Protein AF-A0A0G1EAC8-F1 (afdb_monomer_lite)

pLDDT: mean 88.14, std 11.26, range [40.12, 97.94]

Foldseek 3Di:
DPPPPVVVVVVVLVVVLVVVLVVVLVVVQVVQVVVVQWAAQPDDPPDDQDPVSVVVNVRGGGHPDSLVSVLVSVLVSVVPVVVVCVVVVNDDDDPDPPVVVNCCVNVVSVVVSVD

Organism: NCBI:txid1618585

Structure (mmCIF, N/CA/C/O backbone):
data_AF-A0A0G1EAC8-F1
#
_entry.id   AF-A0A0G1EAC8-F1
#
loop_
_atom_site.group_PDB
_atom_site.id
_atom_site.type_symbol
_atom_site.label_atom_id
_atom_site.label_alt_id
_atom_site.label_comp_id
_atom_site.label_asym_id
_atom_site.label_entity_id
_atom_site.label_seq_id
_atom_site.pdbx_PDB_ins_code
_atom_site.Cartn_x
_atom_site.Cartn_y
_atom_site.Cartn_z
_atom_site.occupancy
_atom_site.B_iso_or_equiv
_atom_site.auth_seq_id
_atom_si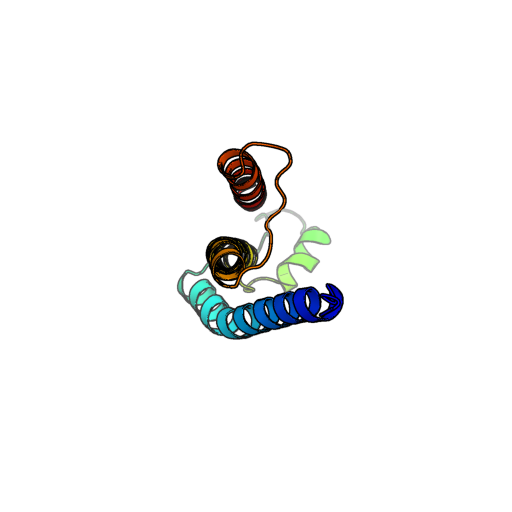te.auth_comp_id
_atom_site.auth_asym_id
_atom_site.auth_atom_id
_atom_site.pdbx_PDB_model_num
ATOM 1 N N . MET A 1 1 ? -14.729 -20.385 27.145 1.00 40.12 1 MET A N 1
ATOM 2 C CA . MET A 1 1 ? -13.532 -19.531 26.992 1.00 40.12 1 MET A CA 1
ATOM 3 C C . MET A 1 1 ? -12.963 -19.781 25.607 1.00 40.12 1 MET A C 1
ATOM 5 O O . MET A 1 1 ? -12.238 -20.749 25.425 1.00 40.12 1 MET A O 1
ATOM 9 N N . PHE A 1 2 ? -13.355 -18.988 24.609 1.00 47.66 2 PHE A N 1
ATOM 10 C CA . PHE A 1 2 ? -12.694 -19.043 23.307 1.00 47.66 2 PHE A CA 1
ATOM 11 C C . PHE A 1 2 ? -11.334 -18.373 23.476 1.00 47.66 2 PHE A C 1
ATOM 13 O O . PHE A 1 2 ? -11.256 -17.153 23.584 1.00 47.66 2 PHE A O 1
ATOM 20 N N . GLY A 1 3 ? -10.275 -19.174 23.595 1.00 53.62 3 GLY A N 1
ATOM 21 C CA . GLY A 1 3 ? -8.920 -18.665 23.451 1.00 53.62 3 GLY A CA 1
ATOM 22 C C . GLY A 1 3 ? -8.794 -18.135 22.031 1.00 53.62 3 GLY A C 1
ATOM 23 O O . GLY A 1 3 ? -8.759 -18.919 21.085 1.00 53.62 3 GLY A O 1
ATOM 24 N N . SER A 1 4 ? -8.811 -16.816 21.872 1.00 63.59 4 SER A N 1
ATOM 25 C CA . SER A 1 4 ? -8.538 -16.155 20.604 1.00 63.59 4 SER A CA 1
ATOM 26 C C . SER A 1 4 ? -7.096 -16.466 20.220 1.00 63.59 4 SER A C 1
ATOM 28 O O . SER A 1 4 ? -6.146 -15.834 20.679 1.00 63.59 4 SER A O 1
ATOM 30 N N . SER A 1 5 ? -6.911 -17.492 19.397 1.00 73.06 5 SER A N 1
ATOM 31 C CA . SER A 1 5 ? -5.617 -17.764 18.804 1.00 73.06 5 SER A CA 1
ATOM 32 C C . SER A 1 5 ? -5.331 -16.631 17.812 1.00 73.06 5 SER A C 1
ATOM 34 O O . SER A 1 5 ? -5.959 -16.484 16.767 1.00 73.06 5 SER A O 1
ATOM 36 N N . ILE A 1 6 ? -4.391 -15.767 18.187 1.00 81.81 6 ILE A N 1
ATOM 37 C CA . ILE A 1 6 ? -3.915 -14.653 17.354 1.00 81.81 6 ILE A CA 1
ATOM 38 C C . ILE A 1 6 ? -3.305 -15.180 16.047 1.00 81.81 6 ILE A C 1
ATOM 40 O O . ILE A 1 6 ? -3.415 -14.533 15.009 1.00 81.81 6 ILE A O 1
ATOM 44 N N . LEU A 1 7 ? -2.718 -16.384 16.081 1.00 87.69 7 LEU A N 1
ATOM 45 C CA . LEU A 1 7 ? -2.060 -17.014 14.935 1.00 87.69 7 LEU A CA 1
ATOM 46 C C . LEU A 1 7 ? -3.001 -17.229 13.736 1.00 87.69 7 LEU A C 1
ATOM 48 O O . LEU A 1 7 ? -2.673 -16.726 12.665 1.00 87.69 7 LEU A O 1
ATOM 52 N N . PRO A 1 8 ? -4.155 -17.920 13.864 1.00 90.44 8 PRO A N 1
ATOM 53 C CA . PRO A 1 8 ? -5.084 -18.081 12.747 1.00 90.44 8 PRO A CA 1
ATOM 54 C C . PRO A 1 8 ? -5.597 -16.762 12.172 1.00 90.44 8 PRO A C 1
ATOM 56 O O . PRO A 1 8 ? -5.708 -16.647 10.955 1.00 90.44 8 PRO A O 1
ATOM 59 N N . LEU A 1 9 ? -5.866 -15.759 13.015 1.00 86.44 9 LEU A N 1
ATOM 60 C CA . LEU A 1 9 ? -6.317 -14.447 12.547 1.00 86.44 9 LEU A CA 1
ATOM 61 C C . LEU A 1 9 ? -5.217 -13.731 11.753 1.00 86.44 9 LEU A C 1
ATOM 63 O O . LEU A 1 9 ? -5.463 -13.266 10.643 1.00 86.44 9 LEU A O 1
ATOM 67 N N . ALA A 1 10 ? -3.999 -13.678 12.296 1.00 88.88 10 ALA A N 1
ATOM 68 C CA . ALA A 1 10 ? -2.859 -13.061 11.629 1.00 88.88 10 ALA A CA 1
ATOM 69 C C . ALA A 1 10 ? -2.524 -13.778 10.314 1.00 88.88 10 ALA A C 1
ATOM 71 O O . ALA A 1 10 ? -2.368 -13.132 9.280 1.00 88.88 10 ALA A O 1
ATOM 72 N N . LEU A 1 11 ? -2.482 -15.113 10.327 1.00 93.56 11 LEU A N 1
ATOM 73 C CA . LEU A 1 11 ? -2.240 -15.916 9.131 1.00 93.56 11 LEU A CA 1
ATOM 74 C C . LEU A 1 11 ? -3.346 -15.708 8.091 1.00 93.56 11 LEU A C 1
ATOM 76 O O . LEU A 1 11 ? -3.045 -15.509 6.918 1.00 93.56 11 LEU A O 1
ATOM 80 N N . GLY A 1 12 ? -4.610 -15.698 8.516 1.00 93.00 12 GLY A N 1
ATOM 81 C CA . GLY A 1 12 ? -5.753 -15.430 7.648 1.00 93.00 12 GLY A CA 1
ATOM 82 C C . GLY A 1 12 ? -5.659 -14.061 6.974 1.00 93.00 12 GLY A C 1
ATOM 83 O O . GLY A 1 12 ? -5.837 -13.970 5.764 1.00 93.00 12 GLY A O 1
ATOM 84 N N . LEU A 1 13 ? -5.295 -13.014 7.720 1.00 92.31 13 LEU A N 1
ATOM 85 C CA . LEU A 1 13 ? -5.085 -11.667 7.176 1.00 92.31 13 LEU A CA 1
ATOM 86 C C . LEU A 1 13 ? -3.90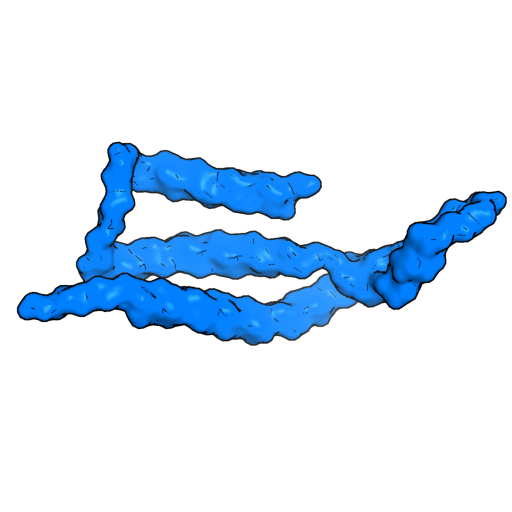4 -11.601 6.196 1.00 92.31 13 LEU A C 1
ATOM 88 O O . LEU A 1 13 ? -3.995 -10.942 5.158 1.00 92.31 13 LEU A O 1
ATOM 92 N N . VAL A 1 14 ? -2.808 -12.308 6.480 1.00 94.94 14 VAL A N 1
ATOM 93 C CA . VAL A 1 14 ? -1.648 -12.375 5.578 1.00 94.94 14 VAL A CA 1
ATOM 94 C C . VAL A 1 14 ? -2.008 -13.110 4.288 1.00 94.94 14 VAL A C 1
ATOM 96 O O . VAL A 1 14 ? -1.750 -12.595 3.204 1.00 94.94 14 VAL A O 1
ATOM 99 N N . LEU A 1 15 ? -2.664 -14.268 4.376 1.00 96.94 15 LEU A N 1
ATOM 100 C CA . LEU A 1 15 ? -3.094 -15.027 3.199 1.00 96.94 15 LEU A CA 1
ATOM 101 C C . LEU A 1 15 ? -4.141 -14.265 2.382 1.00 96.94 15 LEU A C 1
ATOM 103 O O . LEU A 1 15 ? -4.075 -14.261 1.155 1.00 96.94 15 LEU A O 1
ATOM 107 N N . PHE A 1 16 ? -5.069 -13.576 3.047 1.00 95.94 16 PHE A N 1
ATOM 108 C CA . PHE A 1 16 ? -6.062 -12.732 2.393 1.00 95.94 16 PHE A CA 1
ATOM 109 C C . PHE A 1 16 ? -5.412 -11.556 1.656 1.00 95.94 16 PHE A C 1
ATOM 111 O O . PHE A 1 16 ? -5.691 -11.340 0.478 1.00 95.94 16 PHE A O 1
ATOM 118 N N . SER A 1 17 ? -4.497 -10.831 2.307 1.00 95.88 17 SER A N 1
ATOM 119 C CA . SER A 1 17 ? -3.793 -9.712 1.665 1.00 95.88 17 SER A CA 1
ATOM 120 C C . SER A 1 17 ? -2.912 -10.174 0.501 1.00 95.88 17 SER A C 1
ATOM 122 O O . SER A 1 17 ? -2.906 -9.531 -0.553 1.00 95.88 17 SER A O 1
ATOM 124 N N . PHE A 1 18 ? -2.243 -11.323 0.641 1.00 96.50 18 PHE A N 1
ATOM 125 C CA . PHE A 1 18 ? -1.501 -11.963 -0.441 1.00 96.50 18 PHE A CA 1
ATOM 126 C C . PHE A 1 18 ? -2.416 -12.301 -1.619 1.00 96.50 18 PHE A C 1
ATOM 128 O O . PHE A 1 18 ? -2.138 -11.870 -2.732 1.00 96.50 18 PHE A O 1
ATOM 135 N N . PHE A 1 19 ? -3.533 -12.993 -1.377 1.00 97.94 19 PHE A N 1
ATOM 136 C CA . PHE A 1 19 ? -4.476 -13.387 -2.423 1.00 97.94 19 PHE A CA 1
ATOM 137 C C . PHE A 1 19 ? -4.999 -12.182 -3.215 1.00 97.94 19 PHE A C 1
ATOM 139 O O . PHE A 1 19 ? -4.913 -12.170 -4.443 1.00 97.94 19 PHE A O 1
ATOM 146 N N . ILE A 1 20 ? -5.477 -11.139 -2.525 1.00 97.62 20 ILE A N 1
ATOM 147 C CA . ILE A 1 20 ? -5.968 -9.914 -3.172 1.00 97.62 20 ILE A CA 1
ATOM 148 C C . ILE A 1 20 ? -4.864 -9.266 -4.016 1.00 97.62 20 ILE A C 1
ATOM 150 O O . ILE A 1 20 ? -5.092 -8.913 -5.174 1.00 97.62 20 ILE A O 1
ATOM 154 N N . THR A 1 21 ? -3.647 -9.165 -3.478 1.00 96.88 21 THR A N 1
ATOM 155 C CA . THR A 1 21 ? -2.512 -8.577 -4.203 1.00 96.88 21 THR A CA 1
ATOM 156 C C . THR A 1 21 ? -2.125 -9.418 -5.422 1.00 96.88 21 THR A C 1
ATOM 158 O O . THR A 1 21 ? -1.899 -8.863 -6.494 1.00 96.88 21 THR A O 1
ATOM 161 N N . SER A 1 22 ? -2.097 -10.749 -5.302 1.00 96.75 22 SER A N 1
ATOM 162 C CA . SER A 1 22 ? -1.786 -11.671 -6.401 1.00 96.75 22 SER A CA 1
ATOM 163 C C . SER A 1 22 ? -2.807 -11.613 -7.535 1.00 96.75 22 SER A C 1
ATOM 165 O O . SER A 1 22 ? -2.423 -11.724 -8.695 1.00 96.75 22 SER A O 1
ATOM 167 N N . VAL A 1 23 ? -4.090 -11.407 -7.231 1.00 97.69 23 VAL A N 1
ATOM 168 C CA . VAL A 1 23 ? -5.122 -11.218 -8.262 1.00 97.69 23 VAL A CA 1
ATOM 169 C C . VAL A 1 23 ? -4.965 -9.858 -8.949 1.00 97.69 23 VAL A C 1
ATOM 171 O O . VAL A 1 23 ? -5.050 -9.775 -10.172 1.00 97.69 23 VAL A O 1
ATOM 174 N N . LEU A 1 24 ? -4.697 -8.790 -8.189 1.00 97.56 24 LEU A N 1
ATOM 175 C CA . LEU A 1 24 ? -4.591 -7.428 -8.725 1.00 97.56 24 LEU A CA 1
ATOM 176 C C . LEU A 1 24 ? -3.273 -7.144 -9.461 1.00 97.56 24 LEU A C 1
ATOM 178 O O . LEU A 1 24 ? -3.233 -6.245 -10.301 1.00 97.56 24 LEU A O 1
ATOM 182 N N . VAL A 1 25 ? -2.199 -7.891 -9.185 1.00 96.50 25 VAL A N 1
ATOM 183 C CA . VAL A 1 25 ? -0.881 -7.615 -9.779 1.00 96.50 25 VAL A CA 1
ATOM 184 C C . VAL A 1 25 ? -0.876 -7.793 -11.296 1.00 96.50 25 VAL A C 1
ATOM 186 O O . VAL A 1 25 ? -0.258 -6.997 -11.996 1.00 96.50 25 VAL A O 1
ATOM 189 N N . VAL A 1 26 ? -1.596 -8.791 -11.814 1.00 96.25 26 VAL A N 1
ATOM 190 C CA . VAL A 1 26 ? -1.651 -9.085 -13.253 1.00 96.25 26 VAL A CA 1
ATOM 191 C C . VAL A 1 26 ? -2.272 -7.921 -14.041 1.00 96.25 26 VAL A C 1
ATOM 193 O O . VAL A 1 26 ? -1.572 -7.350 -14.880 1.00 96.25 26 VAL A O 1
ATOM 196 N N . PRO A 1 27 ? -3.516 -7.474 -13.758 1.00 96.62 27 PRO A N 1
ATOM 197 C CA . PRO A 1 27 ? -4.097 -6.336 -14.471 1.00 96.62 27 PRO A CA 1
ATOM 198 C C . PRO A 1 27 ? -3.354 -5.019 -14.198 1.00 96.62 27 PRO A C 1
ATOM 200 O O . PRO A 1 27 ? -3.342 -4.129 -15.050 1.00 96.62 27 PRO A O 1
ATOM 203 N N . PHE A 1 28 ? -2.706 -4.877 -13.037 1.00 96.81 28 PHE A N 1
ATOM 204 C CA . PHE A 1 28 ? -1.894 -3.700 -12.735 1.00 96.81 28 PHE A CA 1
ATOM 205 C C . PHE A 1 28 ? -0.625 -3.627 -13.593 1.00 96.81 28 PHE A C 1
ATOM 207 O O . PHE A 1 28 ? -0.280 -2.557 -14.090 1.00 96.81 28 PHE A O 1
ATOM 214 N N . ILE A 1 29 ? 0.053 -4.753 -13.827 1.00 94.94 29 ILE A N 1
ATOM 215 C CA . ILE A 1 29 ? 1.202 -4.810 -14.738 1.00 94.94 29 ILE A CA 1
ATOM 216 C C . ILE A 1 29 ? 0.783 -4.384 -16.153 1.00 94.94 29 ILE A C 1
ATOM 218 O O . ILE A 1 29 ? 1.463 -3.555 -16.765 1.00 94.94 29 ILE A O 1
ATOM 222 N N . ASP A 1 30 ? -0.362 -4.864 -16.645 1.00 95.69 30 ASP A N 1
ATOM 223 C CA . ASP A 1 30 ? -0.900 -4.453 -17.949 1.00 95.69 30 ASP A CA 1
ATOM 224 C C . ASP A 1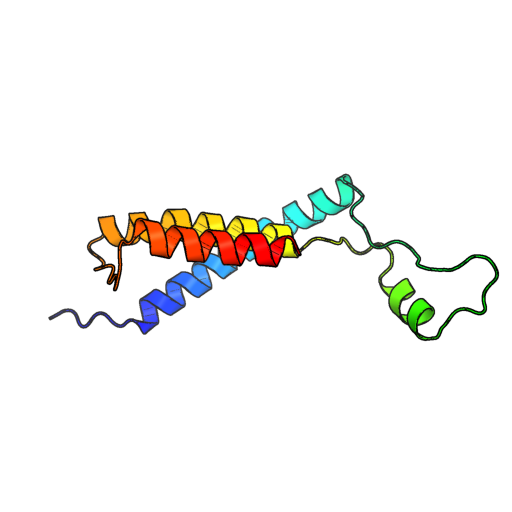 30 ? -1.197 -2.947 -18.008 1.00 95.69 30 ASP A C 1
ATOM 226 O O . ASP A 1 30 ? -0.933 -2.291 -19.022 1.00 95.69 30 ASP A O 1
ATOM 230 N N . LEU A 1 31 ? -1.711 -2.369 -16.917 1.00 95.88 31 LEU A N 1
ATOM 231 C CA . LEU A 1 31 ? -1.923 -0.927 -16.797 1.00 95.88 31 LEU A CA 1
ATOM 232 C C . LEU A 1 31 ? -0.600 -0.150 -16.906 1.00 95.88 31 LEU A C 1
ATOM 234 O O . LEU A 1 31 ? -0.528 0.821 -17.662 1.00 95.88 31 LEU A O 1
ATOM 238 N N . LEU A 1 32 ? 0.459 -0.593 -16.220 1.00 94.50 32 LEU A N 1
ATOM 239 C CA . LEU A 1 32 ? 1.776 0.052 -16.283 1.00 94.50 32 LEU A CA 1
ATOM 240 C C . LEU A 1 32 ? 2.364 0.027 -17.700 1.00 94.50 32 LEU A C 1
ATOM 242 O O . LEU A 1 32 ? 2.932 1.028 -18.153 1.00 94.50 32 LEU A O 1
ATOM 246 N N . TYR A 1 33 ? 2.177 -1.078 -18.429 1.00 93.56 33 TYR A N 1
ATOM 247 C CA . TYR A 1 33 ? 2.569 -1.169 -19.835 1.00 93.56 33 TYR A CA 1
ATOM 248 C C . TYR A 1 33 ? 1.799 -0.180 -20.715 1.00 93.56 33 TYR A C 1
ATOM 250 O O . TYR A 1 33 ? 2.416 0.540 -21.506 1.00 93.56 33 TYR A O 1
ATOM 258 N N . LYS A 1 34 ? 0.474 -0.075 -20.546 1.00 94.44 34 LYS A N 1
ATOM 259 C CA . LYS A 1 34 ? -0.364 0.888 -21.286 1.00 94.44 34 LYS A CA 1
ATOM 260 C C . LYS A 1 34 ? 0.046 2.337 -21.015 1.00 94.44 34 LYS A C 1
ATOM 262 O O . LYS A 1 34 ? 0.096 3.142 -21.942 1.00 94.44 34 LYS A O 1
ATOM 267 N N . MET A 1 35 ? 0.409 2.654 -19.772 1.00 93.50 35 MET A N 1
ATOM 268 C CA . MET A 1 35 ? 0.888 3.981 -19.367 1.00 93.50 35 MET A CA 1
ATOM 269 C C . MET A 1 35 ? 2.351 4.257 -19.758 1.00 93.50 35 MET A C 1
ATOM 271 O O . MET A 1 35 ? 2.845 5.360 -19.532 1.00 93.50 35 MET A O 1
ATOM 275 N N . ARG A 1 36 ? 3.060 3.280 -20.347 1.00 90.81 36 ARG A N 1
ATOM 276 C CA . ARG A 1 36 ? 4.496 3.354 -20.682 1.00 90.81 36 ARG A CA 1
ATOM 277 C C . ARG A 1 36 ? 5.384 3.707 -19.481 1.00 90.81 36 ARG A C 1
ATOM 279 O O . ARG A 1 36 ? 6.460 4.287 -19.652 1.00 90.81 36 ARG A O 1
ATOM 286 N N . LEU A 1 37 ? 4.963 3.315 -18.277 1.00 89.50 37 LEU A N 1
ATOM 287 C CA . LEU A 1 37 ? 5.759 3.392 -17.051 1.00 89.50 37 LEU A CA 1
ATOM 288 C C . LEU A 1 37 ? 6.749 2.225 -17.031 1.00 89.50 37 LEU A C 1
ATOM 290 O O . LEU A 1 37 ? 6.630 1.291 -16.247 1.00 89.50 37 LEU A O 1
ATOM 294 N N . ILE A 1 38 ? 7.711 2.259 -17.951 1.00 89.88 38 ILE A N 1
ATOM 295 C CA . ILE A 1 38 ? 8.713 1.210 -18.148 1.00 89.88 38 ILE A CA 1
ATOM 296 C C . ILE A 1 38 ? 10.121 1.766 -17.976 1.00 89.88 38 ILE A C 1
ATOM 298 O O . ILE A 1 38 ? 10.397 2.933 -18.276 1.00 89.88 38 ILE A O 1
ATOM 302 N N . ARG A 1 39 ? 11.039 0.906 -17.535 1.00 84.94 39 ARG A N 1
ATOM 303 C CA . ARG A 1 39 ? 12.448 1.266 -17.407 1.00 84.94 39 ARG A CA 1
ATOM 304 C C . ARG A 1 39 ? 13.049 1.563 -18.780 1.00 84.94 39 ARG A C 1
ATOM 306 O O . ARG A 1 39 ? 12.971 0.736 -19.691 1.00 84.94 39 ARG A O 1
ATOM 313 N N . ARG A 1 40 ? 13.655 2.742 -18.927 1.00 83.50 40 ARG A N 1
ATOM 314 C CA . ARG A 1 40 ? 14.334 3.168 -20.159 1.00 83.50 40 ARG A CA 1
ATOM 315 C C . ARG A 1 40 ? 15.807 2.776 -20.125 1.00 83.50 40 ARG A C 1
ATOM 317 O O . ARG A 1 40 ? 16.361 2.490 -19.070 1.00 83.50 40 ARG A O 1
ATOM 324 N N . LYS A 1 41 ? 16.425 2.768 -21.303 1.00 79.88 41 LYS A N 1
ATOM 325 C CA . LYS A 1 41 ? 17.857 2.522 -21.457 1.00 79.88 41 LYS A CA 1
ATOM 326 C C . LYS A 1 41 ? 18.634 3.734 -20.943 1.00 79.88 41 LYS A C 1
ATOM 328 O O . LYS A 1 41 ? 18.509 4.823 -21.503 1.00 79.88 41 LYS A O 1
ATOM 333 N N . GLU A 1 42 ? 19.414 3.544 -19.890 1.00 69.00 42 GLU A N 1
ATOM 334 C CA . GLU A 1 42 ? 20.221 4.589 -19.258 1.00 69.00 42 GLU A CA 1
ATOM 335 C C . GLU A 1 42 ? 21.609 4.569 -19.914 1.00 69.00 42 GLU A C 1
ATOM 337 O O . GLU A 1 42 ? 22.563 4.004 -19.394 1.00 69.00 42 GLU A O 1
ATOM 342 N N . ALA A 1 43 ? 21.721 5.111 -21.129 1.00 65.38 43 ALA A N 1
ATOM 343 C CA . ALA A 1 43 ? 23.009 5.246 -21.807 1.00 65.38 43 ALA A CA 1
ATOM 344 C C . ALA A 1 43 ? 23.279 6.718 -22.122 1.00 65.38 43 ALA A C 1
ATOM 346 O O . ALA A 1 43 ? 22.583 7.324 -22.939 1.00 65.38 43 ALA A O 1
ATOM 347 N N . ILE A 1 44 ? 24.316 7.284 -21.499 1.00 64.69 44 ILE A N 1
ATOM 348 C CA . ILE A 1 44 ? 24.824 8.614 -21.844 1.00 64.69 44 ILE A CA 1
ATOM 349 C C . ILE A 1 44 ? 25.401 8.536 -23.263 1.00 64.69 44 ILE A C 1
ATOM 351 O O . ILE A 1 44 ? 26.361 7.803 -23.518 1.00 64.69 44 ILE A O 1
ATOM 355 N N . LYS A 1 45 ? 24.809 9.275 -24.211 1.00 58.53 45 LYS A N 1
ATOM 356 C CA . LYS A 1 45 ? 25.335 9.379 -25.581 1.00 58.53 45 LYS A CA 1
ATOM 357 C C . LYS A 1 45 ? 26.750 9.974 -25.522 1.00 58.53 45 LYS A C 1
ATOM 359 O O . LYS A 1 45 ? 26.905 11.129 -25.152 1.00 58.53 45 LYS A O 1
ATOM 364 N N . GLY A 1 46 ? 27.761 9.182 -25.886 1.00 61.12 46 GLY A N 1
ATOM 365 C CA . GLY A 1 46 ? 29.161 9.618 -26.002 1.00 61.12 46 GLY A CA 1
ATOM 366 C C . GLY A 1 46 ? 30.111 9.149 -24.892 1.00 61.12 46 GLY A C 1
ATOM 367 O O . GLY A 1 46 ? 31.319 9.270 -25.064 1.00 61.12 46 GLY A O 1
ATOM 368 N N . ALA A 1 47 ? 29.613 8.560 -23.797 1.00 66.62 47 ALA A N 1
ATOM 369 C CA . ALA A 1 47 ? 30.460 8.030 -22.723 1.00 66.62 47 ALA A CA 1
ATOM 370 C C . ALA A 1 47 ? 30.649 6.507 -22.833 1.00 66.62 47 ALA A C 1
ATOM 372 O O . ALA A 1 47 ? 29.764 5.772 -23.280 1.00 66.62 47 ALA A O 1
ATOM 373 N N . LYS A 1 48 ? 31.816 6.010 -22.400 1.00 70.06 48 LYS A N 1
ATOM 374 C CA . LYS A 1 48 ? 32.091 4.570 -22.332 1.00 70.06 48 LYS A CA 1
ATOM 375 C C . LYS A 1 48 ? 31.145 3.951 -21.302 1.00 70.06 48 LYS A C 1
ATOM 377 O O . LYS A 1 48 ? 31.213 4.260 -20.119 1.00 70.06 48 LYS A O 1
ATOM 382 N N . LYS A 1 49 ? 30.254 3.089 -21.782 1.00 69.94 49 LYS A N 1
ATOM 383 C CA . LYS A 1 49 ? 29.183 2.474 -20.997 1.00 69.94 49 LYS A CA 1
ATOM 384 C C . LYS A 1 49 ? 29.731 1.777 -19.748 1.00 69.94 49 LYS A C 1
ATOM 386 O O . LYS A 1 49 ? 30.543 0.852 -19.886 1.00 69.94 49 LYS A O 1
ATOM 391 N N . SER A 1 50 ? 29.282 2.197 -18.565 1.00 80.25 50 SER A N 1
ATOM 392 C CA . SER A 1 50 ? 29.688 1.581 -17.300 1.00 80.25 50 SER A CA 1
ATOM 393 C C . SER A 1 50 ? 29.232 0.118 -17.248 1.00 80.25 50 SER A C 1
ATOM 395 O O . SER A 1 50 ? 28.270 -0.280 -17.914 1.00 80.25 50 SER A O 1
ATOM 397 N N . LEU A 1 51 ? 29.910 -0.711 -16.446 1.00 79.69 51 LEU A N 1
ATOM 398 C CA . LEU A 1 51 ? 29.428 -2.063 -16.142 1.00 79.69 51 LEU A CA 1
ATOM 399 C C . LEU A 1 51 ? 28.009 -2.007 -15.543 1.00 79.69 51 LEU A C 1
ATOM 401 O O . LEU A 1 51 ? 27.175 -2.855 -15.858 1.00 79.69 51 LEU A O 1
ATOM 405 N N . PHE A 1 52 ? 27.724 -0.966 -14.754 1.00 77.31 52 PHE A N 1
ATOM 406 C CA . PHE A 1 52 ? 26.419 -0.719 -14.145 1.00 77.31 52 PHE A CA 1
ATOM 407 C C . PHE A 1 52 ? 25.308 -0.533 -15.190 1.00 77.31 52 PHE A C 1
ATOM 409 O O . PHE A 1 52 ? 24.293 -1.232 -15.132 1.00 77.31 52 PHE A O 1
ATOM 416 N N . ASP A 1 53 ? 25.537 0.320 -16.191 1.00 77.75 53 ASP A N 1
ATOM 417 C CA . ASP A 1 53 ? 24.590 0.592 -17.281 1.00 77.75 53 ASP A CA 1
ATOM 418 C C . ASP A 1 53 ? 24.339 -0.662 -18.128 1.00 77.75 53 ASP A C 1
ATOM 420 O O . ASP A 1 53 ? 23.219 -0.944 -18.545 1.00 77.75 53 ASP A O 1
ATOM 424 N N . LYS A 1 54 ? 25.383 -1.469 -18.372 1.00 79.25 54 LYS A N 1
ATOM 425 C CA . LYS A 1 54 ? 25.248 -2.732 -19.117 1.00 79.25 54 LYS A CA 1
ATOM 426 C C . LYS A 1 54 ? 24.336 -3.729 -18.400 1.00 79.25 54 LYS A C 1
ATOM 428 O O . LYS A 1 54 ? 23.543 -4.396 -19.061 1.00 79.25 54 LYS A O 1
ATOM 433 N N . LEU A 1 55 ? 24.453 -3.839 -17.077 1.00 84.38 55 LEU A N 1
ATOM 434 C CA . LEU A 1 55 ? 23.638 -4.754 -16.275 1.00 84.38 55 LEU A CA 1
ATOM 435 C C . LEU A 1 55 ? 22.191 -4.259 -16.134 1.00 84.38 55 LEU A C 1
ATOM 437 O O . LEU A 1 55 ? 21.263 -5.066 -16.196 1.00 84.38 55 LEU A O 1
ATOM 441 N N . HIS A 1 56 ? 21.986 -2.948 -15.993 1.00 78.00 56 HIS A N 1
ATOM 442 C CA . HIS A 1 56 ? 20.651 -2.356 -15.871 1.00 78.00 56 HIS A CA 1
ATOM 443 C C . HIS A 1 56 ? 19.878 -2.325 -17.187 1.00 78.00 56 HIS A C 1
ATOM 445 O O . HIS A 1 56 ? 18.670 -2.558 -17.185 1.00 78.00 56 HIS A O 1
ATOM 451 N N . ASP A 1 57 ? 20.565 -2.168 -18.315 1.00 80.00 57 ASP A N 1
ATOM 452 C CA . ASP A 1 57 ? 19.946 -2.231 -19.638 1.00 80.00 57 ASP A CA 1
ATOM 453 C C . ASP A 1 57 ? 19.309 -3.591 -19.949 1.00 80.00 57 ASP A C 1
ATOM 455 O O . ASP A 1 57 ? 18.384 -3.658 -20.757 1.00 80.00 57 ASP A O 1
ATOM 459 N N . LYS A 1 58 ? 19.739 -4.676 -19.288 1.00 82.44 58 LYS A N 1
ATOM 460 C CA . LYS A 1 58 ? 19.084 -5.991 -19.406 1.00 82.44 58 LYS A CA 1
ATOM 461 C C . LYS A 1 58 ? 17.650 -5.980 -18.854 1.00 82.44 58 LYS A C 1
ATOM 463 O O . LYS A 1 58 ? 16.841 -6.810 -19.251 1.00 82.44 58 LYS A O 1
ATOM 468 N N . LYS A 1 59 ? 17.338 -5.045 -17.951 1.00 78.00 59 LYS A N 1
ATOM 469 C CA . LYS A 1 59 ? 16.006 -4.827 -17.363 1.00 78.00 59 LYS A CA 1
ATOM 470 C C . LYS A 1 59 ? 15.241 -3.695 -18.064 1.00 78.00 59 LYS A C 1
ATOM 472 O O . LYS A 1 59 ? 14.212 -3.249 -17.566 1.00 78.00 59 LYS A O 1
ATOM 477 N N . ALA A 1 60 ? 15.733 -3.186 -19.194 1.00 82.44 60 ALA A N 1
ATOM 478 C CA . ALA A 1 60 ? 14.995 -2.197 -19.969 1.00 82.44 60 ALA A CA 1
ATOM 479 C C . ALA A 1 60 ? 13.677 -2.803 -20.480 1.00 82.44 60 ALA A C 1
ATOM 481 O O . ALA A 1 60 ? 13.639 -3.948 -20.924 1.00 82.44 60 ALA A O 1
ATOM 482 N N . GLY A 1 61 ? 12.592 -2.033 -20.408 1.00 82.56 61 GLY A N 1
ATOM 483 C CA . GLY A 1 61 ? 11.256 -2.482 -20.801 1.00 82.56 61 GLY A CA 1
ATOM 484 C C . GLY A 1 61 ? 10.446 -3.173 -19.701 1.00 82.56 61 GLY A C 1
ATOM 485 O O . GLY A 1 61 ? 9.267 -3.436 -19.921 1.00 82.56 61 GLY A O 1
ATOM 486 N N . THR A 1 62 ? 11.009 -3.424 -18.511 1.00 89.38 62 THR A N 1
ATOM 487 C CA . THR A 1 62 ? 10.203 -3.885 -17.369 1.00 89.38 62 THR A CA 1
ATOM 488 C C . THR A 1 62 ? 9.417 -2.720 -16.761 1.00 89.38 62 THR A C 1
ATOM 490 O O . THR A 1 62 ? 9.977 -1.622 -16.644 1.00 89.38 62 THR A O 1
ATOM 493 N N . PRO A 1 63 ? 8.158 -2.932 -16.345 1.00 90.69 63 PRO A N 1
ATOM 494 C CA . PRO A 1 63 ? 7.349 -1.902 -15.715 1.00 90.69 63 PRO A CA 1
ATOM 495 C C . PRO A 1 63 ? 7.984 -1.429 -14.403 1.00 90.69 63 PRO A C 1
ATOM 497 O O . PRO A 1 63 ? 8.569 -2.213 -13.654 1.00 90.69 63 PRO A O 1
ATOM 500 N N . VAL A 1 64 ? 7.877 -0.131 -14.141 1.00 90.56 64 VAL A N 1
ATOM 501 C CA . VAL A 1 64 ? 8.311 0.520 -12.900 1.00 90.56 64 VAL A CA 1
ATOM 502 C C . VAL A 1 64 ? 7.085 0.989 -12.120 1.00 90.56 64 VAL A C 1
ATOM 504 O O . VAL A 1 64 ? 6.056 1.300 -12.710 1.00 90.56 64 VAL A O 1
ATOM 507 N N . GLY A 1 65 ? 7.184 1.036 -10.789 1.00 89.56 65 GLY A N 1
ATOM 508 C CA . GLY A 1 65 ? 6.071 1.475 -9.935 1.00 89.56 65 GLY A CA 1
ATOM 509 C C . GLY A 1 65 ? 5.227 0.349 -9.332 1.00 89.56 65 GLY A C 1
ATOM 510 O O . GLY A 1 65 ? 4.128 0.607 -8.857 1.00 89.56 65 GLY A O 1
ATOM 511 N N . GLY A 1 66 ? 5.738 -0.888 -9.278 1.00 89.56 66 GLY A N 1
ATOM 512 C CA . GLY A 1 66 ? 5.080 -2.000 -8.569 1.00 89.56 66 GLY A CA 1
ATOM 513 C C . GLY A 1 66 ? 4.705 -1.676 -7.113 1.00 89.56 66 GLY A C 1
ATOM 514 O O . GLY A 1 66 ? 3.674 -2.130 -6.625 1.00 89.56 66 GLY A O 1
ATOM 515 N N . GLY A 1 67 ? 5.492 -0.825 -6.444 1.00 92.44 67 GLY A N 1
ATOM 516 C CA . GLY A 1 67 ? 5.204 -0.357 -5.085 1.00 92.44 67 GLY A CA 1
ATOM 517 C C . GLY A 1 67 ? 3.898 0.435 -4.955 1.00 92.44 67 GLY A C 1
ATOM 518 O O . GLY A 1 67 ? 3.269 0.370 -3.906 1.00 92.44 67 GLY A O 1
ATOM 519 N N . ILE A 1 68 ? 3.434 1.104 -6.019 1.00 94.75 68 ILE A N 1
ATOM 520 C CA . ILE A 1 68 ? 2.191 1.894 -6.004 1.00 94.75 68 ILE A CA 1
ATOM 521 C C . ILE A 1 68 ? 0.988 0.990 -5.723 1.00 94.75 68 ILE A C 1
ATOM 523 O O . ILE A 1 68 ? 0.138 1.332 -4.902 1.00 94.75 68 ILE A O 1
ATOM 527 N N . LEU A 1 69 ? 0.939 -0.187 -6.358 1.00 95.56 69 LEU A N 1
ATOM 528 C CA . LEU A 1 69 ? -0.106 -1.173 -6.090 1.00 95.56 69 LEU A CA 1
ATOM 529 C C . LEU A 1 69 ? -0.073 -1.620 -4.631 1.00 95.56 69 LEU A C 1
ATOM 531 O O . LEU A 1 69 ? -1.118 -1.708 -3.996 1.00 95.56 69 LEU A O 1
ATOM 535 N N . LEU A 1 70 ? 1.122 -1.885 -4.102 1.00 94.88 70 LEU A N 1
ATOM 536 C CA . LEU A 1 70 ? 1.292 -2.372 -2.738 1.00 94.88 70 LEU A CA 1
ATOM 537 C C . LEU A 1 70 ? 0.814 -1.330 -1.720 1.00 94.88 70 LEU A C 1
ATOM 539 O O . LEU A 1 70 ? 0.042 -1.669 -0.828 1.00 94.88 70 LEU A O 1
ATOM 543 N N . ILE A 1 71 ? 1.189 -0.060 -1.898 1.00 96.31 71 ILE A N 1
ATOM 544 C CA . ILE A 1 71 ? 0.729 1.043 -1.044 1.00 96.31 71 ILE A CA 1
ATOM 545 C C . ILE A 1 71 ? -0.798 1.153 -1.104 1.00 96.31 71 ILE A C 1
ATOM 547 O O . ILE A 1 71 ? -1.457 1.143 -0.066 1.00 96.31 71 ILE A O 1
ATOM 551 N N . ALA A 1 72 ? -1.372 1.183 -2.309 1.00 96.56 72 ALA A N 1
ATOM 552 C CA . ALA A 1 72 ? -2.814 1.311 -2.493 1.00 96.56 72 ALA A CA 1
ATOM 553 C C . ALA A 1 72 ? -3.593 0.147 -1.855 1.00 96.56 72 ALA A C 1
ATOM 555 O O . ALA A 1 72 ? -4.549 0.377 -1.113 1.00 96.56 72 ALA A O 1
ATOM 556 N N . VAL A 1 73 ? -3.175 -1.097 -2.107 1.00 96.94 73 VAL A N 1
ATOM 557 C CA . VAL A 1 73 ? -3.850 -2.298 -1.597 1.00 96.94 73 VAL A CA 1
ATOM 558 C C . VAL A 1 73 ? -3.717 -2.401 -0.082 1.00 96.94 73 VAL A C 1
ATOM 560 O O . VAL A 1 73 ? -4.719 -2.632 0.587 1.00 96.94 73 VAL A O 1
ATOM 563 N N . VAL A 1 74 ? -2.524 -2.194 0.482 1.00 95.81 74 VAL A N 1
ATOM 564 C CA . VAL A 1 74 ? -2.317 -2.284 1.936 1.00 95.81 74 VAL A CA 1
ATOM 565 C C . VAL A 1 74 ? -3.084 -1.186 2.667 1.00 95.81 74 VAL A C 1
ATOM 567 O O . VAL A 1 74 ? -3.761 -1.485 3.649 1.00 95.81 74 VAL A O 1
ATOM 570 N N . SER A 1 75 ? -3.057 0.059 2.179 1.00 96.69 75 SER A N 1
ATOM 571 C CA . SER A 1 75 ? -3.841 1.145 2.777 1.00 96.69 75 SER A CA 1
ATOM 572 C C . SER A 1 75 ? -5.345 0.872 2.711 1.00 96.69 75 SER A C 1
ATOM 574 O O . SER A 1 75 ? -6.037 1.049 3.713 1.00 96.69 75 SER A O 1
ATOM 576 N N . LEU A 1 76 ? -5.855 0.394 1.571 1.00 97.12 76 LEU A N 1
ATOM 577 C CA . LEU A 1 76 ? -7.272 0.066 1.417 1.00 97.12 76 LEU A CA 1
ATOM 578 C C . LEU A 1 76 ? -7.688 -1.101 2.321 1.00 97.12 76 LEU A C 1
ATOM 580 O O . LEU A 1 76 ? -8.694 -1.010 3.021 1.00 97.12 76 LEU A O 1
ATOM 584 N N . LEU A 1 77 ? -6.905 -2.183 2.340 1.00 96.44 77 LEU A N 1
ATOM 585 C CA . LEU A 1 77 ? -7.166 -3.333 3.202 1.00 96.44 77 LEU A CA 1
ATOM 586 C C . LEU A 1 77 ? -7.155 -2.928 4.672 1.00 96.44 77 LEU A C 1
ATOM 588 O O . LEU A 1 77 ? -8.072 -3.294 5.396 1.00 96.44 77 LEU A O 1
ATOM 592 N N . PHE A 1 78 ? -6.176 -2.137 5.111 1.00 94.69 78 PHE A N 1
ATOM 593 C CA . PHE A 1 78 ? -6.113 -1.666 6.492 1.00 94.69 78 PHE A CA 1
ATOM 594 C C . PHE A 1 78 ? -7.325 -0.794 6.850 1.00 94.69 78 PHE A C 1
ATOM 596 O O . PHE A 1 78 ? -7.938 -1.006 7.895 1.00 94.69 78 PHE A O 1
ATOM 603 N N . ALA A 1 79 ? -7.735 0.114 5.955 1.00 95.38 79 ALA A N 1
ATOM 604 C CA . ALA A 1 79 ? -8.910 0.966 6.140 1.00 95.38 79 ALA A CA 1
ATOM 605 C C . ALA A 1 79 ? -10.229 0.179 6.245 1.00 95.38 79 ALA A C 1
ATOM 607 O O . ALA A 1 79 ? -11.145 0.629 6.926 1.00 95.38 79 ALA A O 1
ATOM 608 N N . VAL A 1 80 ? -10.334 -0.983 5.591 1.00 95.25 80 VAL A N 1
ATOM 609 C CA . VAL A 1 80 ? -11.536 -1.837 5.615 1.00 95.25 80 VAL A CA 1
ATOM 610 C C . VAL A 1 80 ? -11.504 -2.844 6.768 1.00 95.25 80 VAL A C 1
ATOM 612 O O . VAL A 1 80 ? -12.507 -3.035 7.455 1.00 95.25 80 VAL A O 1
ATOM 615 N N . VAL A 1 81 ? -10.360 -3.488 7.002 1.00 93.31 81 VAL A N 1
ATOM 616 C CA . VAL A 1 81 ? -10.213 -4.567 7.988 1.00 93.31 81 VAL A CA 1
ATOM 617 C C . VAL A 1 81 ? -10.374 -4.050 9.412 1.00 93.31 81 VAL A C 1
ATOM 619 O O . VAL A 1 81 ? -11.020 -4.719 10.211 1.00 93.31 81 VAL A O 1
ATOM 622 N N . LEU A 1 82 ? -9.832 -2.876 9.747 1.00 91.62 82 LEU A N 1
ATOM 623 C CA . LEU A 1 82 ? -9.915 -2.328 11.108 1.00 91.62 82 LEU A CA 1
ATOM 624 C C . LEU A 1 82 ? -11.363 -2.076 11.565 1.00 91.62 82 LEU A C 1
ATOM 626 O O . LEU A 1 82 ? -11.753 -2.614 12.605 1.00 91.62 82 LEU A O 1
ATOM 630 N N . PRO A 1 83 ? -12.191 -1.327 10.807 1.00 91.75 83 PRO A N 1
ATOM 631 C CA . PRO A 1 83 ? -13.600 -1.150 11.146 1.00 91.75 83 PRO A CA 1
ATOM 632 C C . PRO A 1 83 ? -14.378 -2.469 11.136 1.00 91.75 83 PRO A C 1
ATOM 634 O O . PRO A 1 83 ? -15.182 -2.704 12.035 1.00 91.75 83 PRO A O 1
ATOM 637 N N . ALA A 1 84 ? -14.117 -3.353 10.165 1.00 91.69 84 ALA A N 1
ATOM 638 C CA . ALA A 1 84 ? -14.777 -4.655 10.089 1.00 91.69 84 ALA A CA 1
ATOM 639 C C . ALA A 1 84 ? -14.458 -5.532 11.311 1.00 91.69 84 ALA A C 1
ATOM 641 O O . ALA A 1 84 ? -15.357 -6.137 11.889 1.00 91.69 84 ALA A O 1
ATOM 642 N N . ALA A 1 85 ? -13.200 -5.561 11.752 1.00 89.19 85 ALA A N 1
ATOM 643 C CA . ALA A 1 85 ? -12.782 -6.284 12.947 1.00 89.19 85 ALA A CA 1
ATOM 644 C C . ALA A 1 85 ? -13.472 -5.728 14.202 1.00 89.19 85 ALA A C 1
ATOM 646 O O . ALA A 1 85 ? -13.980 -6.502 15.012 1.00 89.19 85 ALA A O 1
ATOM 647 N N . SER A 1 86 ? -13.561 -4.400 14.329 1.00 88.38 86 SER A N 1
ATOM 648 C CA . SER A 1 86 ? -14.275 -3.758 15.437 1.00 88.38 86 SER A CA 1
ATOM 649 C C . SER A 1 86 ? -15.771 -4.097 15.437 1.00 88.38 86 SER A C 1
ATOM 651 O O . SER A 1 86 ? -16.317 -4.415 16.492 1.00 88.38 86 SER A O 1
ATOM 653 N N . PHE A 1 87 ? -16.419 -4.111 14.267 1.00 89.81 87 PHE A N 1
ATOM 654 C CA . PHE A 1 87 ? -17.823 -4.513 14.122 1.00 89.81 87 PHE A CA 1
ATOM 655 C C . PHE A 1 87 ? -18.060 -5.985 14.501 1.00 89.81 87 PHE A C 1
ATOM 657 O O . PHE A 1 87 ? -19.081 -6.317 15.096 1.00 89.81 87 PHE A O 1
ATOM 664 N N . LEU A 1 88 ? -17.097 -6.863 14.212 1.00 88.88 88 LEU A N 1
ATOM 665 C CA . LEU A 1 88 ? -17.138 -8.290 14.552 1.00 88.88 88 LEU A CA 1
ATOM 666 C C . LEU A 1 88 ? -16.760 -8.589 16.018 1.00 88.88 88 LEU A C 1
ATOM 668 O O . LEU A 1 88 ? -16.644 -9.754 16.395 1.00 88.88 88 LEU A O 1
ATOM 672 N N . GLY A 1 89 ? -16.571 -7.560 16.851 1.00 85.31 89 GLY A N 1
ATOM 673 C CA . GLY A 1 89 ? -16.291 -7.707 18.281 1.00 85.31 89 GLY A CA 1
ATOM 674 C C . GLY A 1 89 ? -14.818 -7.940 18.626 1.00 85.31 89 GLY A C 1
ATOM 675 O O . GLY A 1 89 ? -14.511 -8.317 19.758 1.00 85.31 89 GLY A O 1
ATOM 676 N N . VAL A 1 90 ? -13.890 -7.712 17.688 1.00 86.31 90 VAL A N 1
ATOM 677 C CA . VAL A 1 90 ? -12.452 -7.713 17.985 1.00 86.31 90 VAL A CA 1
ATOM 678 C C . VAL A 1 90 ? -12.103 -6.438 18.750 1.00 86.31 90 VAL A C 1
ATOM 680 O O . VAL A 1 90 ? -12.361 -5.325 18.289 1.00 86.31 90 VAL A O 1
ATOM 683 N N . ILE A 1 91 ? -11.493 -6.597 19.924 1.00 83.75 91 ILE A N 1
ATOM 684 C CA . ILE A 1 91 ? -11.085 -5.472 20.767 1.00 83.75 91 ILE A CA 1
ATOM 685 C C . ILE A 1 91 ? -9.856 -4.806 20.144 1.00 83.75 91 ILE A C 1
ATOM 687 O O . ILE A 1 91 ? -8.768 -5.382 20.130 1.00 83.75 91 ILE A O 1
ATOM 691 N N . VAL A 1 92 ? -10.026 -3.576 19.658 1.00 85.94 92 VAL A N 1
ATOM 692 C CA . VAL A 1 92 ? -8.920 -2.726 19.205 1.00 85.94 92 VAL A CA 1
ATOM 693 C C . VAL A 1 92 ? -8.342 -2.007 20.420 1.00 85.94 92 VAL A C 1
ATOM 695 O O . VAL A 1 92 ? -8.999 -1.159 21.022 1.00 85.94 92 VAL A O 1
ATOM 698 N N . GLN A 1 93 ? -7.120 -2.370 20.803 1.00 87.38 93 GLN A N 1
ATOM 699 C CA . GLN A 1 93 ? -6.386 -1.691 21.868 1.00 87.38 93 GLN A CA 1
ATOM 700 C C . GLN A 1 93 ? -5.649 -0.482 21.290 1.00 87.38 93 GLN A C 1
ATOM 702 O O . GLN A 1 93 ? -4.987 -0.596 20.263 1.00 87.38 93 GLN A O 1
ATOM 707 N N . SER A 1 94 ? -5.777 0.663 21.955 1.00 89.31 94 SER A N 1
ATOM 708 C CA . SER A 1 94 ? -5.174 1.937 21.558 1.00 89.31 94 SER A CA 1
ATOM 709 C C . SER A 1 94 ? -4.557 2.561 22.803 1.00 89.31 94 SER A C 1
ATOM 711 O O . SER A 1 94 ? -5.215 2.630 23.843 1.00 89.31 94 SER A O 1
ATOM 713 N N . SER A 1 95 ? -3.300 2.990 22.721 1.00 93.00 95 SER A N 1
ATOM 714 C CA . SER A 1 95 ? -2.599 3.633 23.847 1.00 93.00 95 SER A CA 1
ATOM 715 C C . SER A 1 95 ? -2.907 5.129 23.914 1.00 93.00 95 SER A C 1
ATOM 717 O O . SER A 1 95 ? -2.804 5.761 24.965 1.00 93.00 95 SER A O 1
ATOM 719 N N . TYR A 1 96 ? -3.292 5.700 22.778 1.00 94.00 96 TYR A N 1
ATOM 720 C CA . TYR A 1 96 ? -3.658 7.089 22.589 1.00 94.00 96 TYR A CA 1
ATOM 721 C C . TYR A 1 96 ? -5.016 7.193 21.885 1.00 94.00 96 TYR A C 1
ATOM 723 O O . TYR A 1 96 ? -5.779 6.231 21.801 1.00 94.00 96 TYR A O 1
ATOM 731 N N . LYS A 1 97 ? -5.360 8.380 21.374 1.00 94.31 97 LYS A N 1
ATOM 732 C CA . LYS A 1 97 ? -6.555 8.560 20.541 1.00 94.31 97 LYS A CA 1
ATOM 733 C C . LYS A 1 97 ? -6.383 7.783 19.233 1.00 94.31 97 LYS A C 1
ATOM 735 O O . LYS A 1 97 ? -5.554 8.173 18.412 1.00 94.31 97 LYS A O 1
ATOM 740 N N . LEU A 1 98 ? -7.221 6.768 19.018 1.00 91.88 98 LEU A N 1
ATOM 741 C CA . LEU A 1 98 ? -7.192 5.885 17.844 1.00 91.88 98 LEU A CA 1
ATOM 742 C C . LEU A 1 98 ? -7.057 6.654 16.519 1.00 91.88 98 LEU A C 1
ATOM 744 O O . LEU A 1 98 ? -6.229 6.315 15.684 1.00 91.88 98 LEU A O 1
ATOM 748 N N . ASN A 1 99 ? -7.805 7.748 16.351 1.00 93.00 99 ASN A N 1
ATOM 749 C CA . ASN A 1 99 ? -7.765 8.559 15.128 1.00 93.00 99 ASN A CA 1
ATOM 750 C C . ASN A 1 99 ? -6.368 9.129 14.828 1.00 93.00 99 ASN A C 1
ATOM 752 O O . ASN A 1 99 ? -5.988 9.232 13.666 1.00 93.00 99 ASN A O 1
ATOM 756 N N . LEU A 1 100 ? -5.606 9.500 15.863 1.00 96.62 100 LEU A N 1
ATOM 757 C CA . LEU A 1 100 ? -4.248 10.024 15.705 1.00 96.62 100 LEU A CA 1
ATOM 758 C C . LEU A 1 100 ? -3.249 8.903 15.421 1.00 96.62 100 LEU A C 1
ATOM 760 O O . LEU A 1 100 ? -2.380 9.087 14.577 1.00 96.62 100 LEU A O 1
ATOM 764 N N . GLU A 1 101 ? -3.394 7.743 16.066 1.00 95.44 101 GLU A N 1
ATOM 765 C CA . GLU A 1 101 ? -2.563 6.570 15.765 1.00 95.44 101 GLU A CA 1
ATOM 766 C C . GLU A 1 101 ? -2.745 6.132 14.307 1.00 95.44 101 GLU A C 1
ATOM 768 O O . GLU A 1 101 ? -1.767 5.984 13.574 1.00 95.44 101 GLU A O 1
ATOM 773 N N . LEU A 1 102 ? -3.997 6.025 13.853 1.00 94.88 102 LEU A N 1
ATOM 774 C CA . LEU A 1 102 ? -4.317 5.704 12.464 1.00 94.88 102 LEU A CA 1
ATOM 775 C C . LEU A 1 102 ? -3.762 6.757 11.504 1.0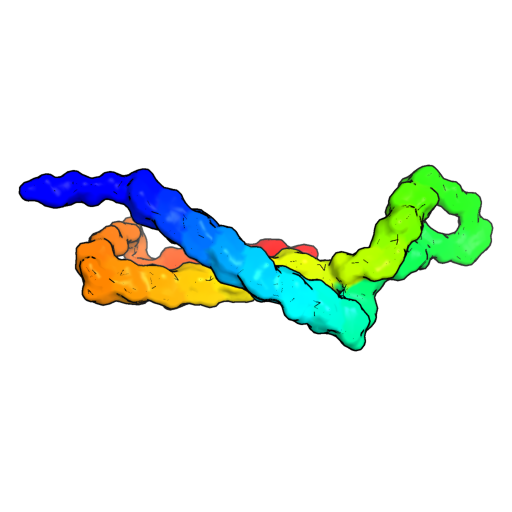0 94.88 102 LEU A C 1
ATOM 777 O O . LEU A 1 102 ? -3.149 6.389 10.504 1.00 94.88 102 LEU A O 1
ATOM 781 N N . LEU A 1 103 ? -3.920 8.050 11.812 1.00 97.12 103 LEU A N 1
ATOM 782 C CA . LEU A 1 103 ? -3.369 9.125 10.986 1.00 97.12 103 LEU A CA 1
ATOM 783 C C . LEU A 1 103 ? -1.855 8.987 10.839 1.00 97.12 103 LEU A C 1
ATOM 785 O O . LEU A 1 103 ? -1.366 9.054 9.717 1.00 97.12 103 LEU A O 1
ATOM 789 N N . VAL A 1 104 ? -1.118 8.762 11.930 1.00 97.06 104 VAL A N 1
ATOM 790 C CA . VAL A 1 104 ? 0.344 8.601 11.883 1.00 97.06 104 VAL A CA 1
ATOM 791 C C . VAL A 1 104 ? 0.733 7.363 11.075 1.00 97.06 104 VAL A C 1
ATOM 793 O O . VAL A 1 104 ? 1.641 7.445 10.250 1.00 97.06 104 VAL A O 1
ATOM 796 N N . ILE A 1 105 ? 0.039 6.235 11.244 1.00 95.94 105 ILE A N 1
ATOM 797 C CA . ILE A 1 105 ? 0.315 5.000 10.492 1.00 95.94 105 ILE A CA 1
ATOM 798 C C . ILE A 1 105 ? 0.076 5.206 8.990 1.00 95.94 105 ILE A C 1
ATOM 800 O O . ILE A 1 105 ? 0.958 4.918 8.182 1.00 95.94 105 ILE A O 1
ATOM 804 N N . PHE A 1 106 ? -1.081 5.749 8.602 1.00 97.19 106 PHE A N 1
ATOM 805 C CA . PHE A 1 106 ? -1.386 6.028 7.197 1.00 97.19 106 PHE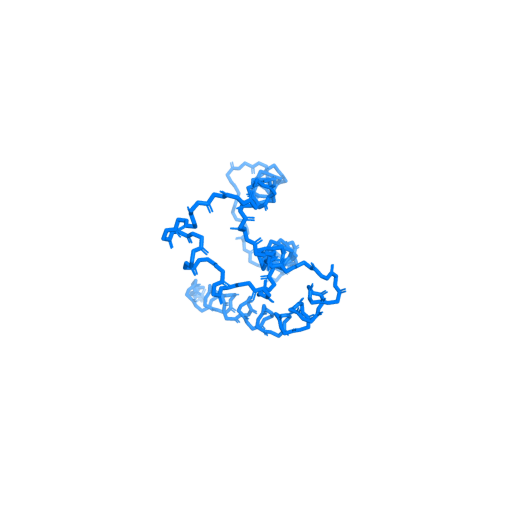 A CA 1
ATOM 806 C C . PHE A 1 106 ? -0.431 7.061 6.606 1.00 97.19 106 PHE A C 1
ATOM 808 O O . PHE A 1 106 ? 0.110 6.849 5.522 1.00 97.19 106 PHE A O 1
ATOM 815 N N . PHE A 1 107 ? -0.203 8.162 7.322 1.00 97.50 107 PHE A N 1
ATOM 816 C CA . PHE A 1 107 ? 0.677 9.232 6.878 1.00 97.50 107 PHE A CA 1
ATOM 817 C C . PHE A 1 107 ? 2.097 8.725 6.657 1.00 97.50 107 PHE A C 1
ATOM 819 O O . PHE A 1 107 ? 2.669 8.987 5.604 1.00 97.50 107 PHE A O 1
ATOM 826 N N . THR A 1 108 ? 2.659 7.984 7.613 1.00 97.06 108 THR A N 1
ATOM 827 C CA . THR A 1 108 ? 4.019 7.451 7.484 1.00 97.06 108 THR A CA 1
ATOM 828 C C . THR A 1 108 ? 4.106 6.466 6.330 1.00 97.06 108 THR A C 1
ATOM 830 O O . THR A 1 108 ? 4.941 6.653 5.451 1.00 97.06 108 THR A O 1
ATOM 833 N N . PHE A 1 109 ? 3.216 5.475 6.263 1.00 96.69 109 PHE A N 1
ATOM 834 C CA . PHE A 1 109 ? 3.247 4.460 5.212 1.00 96.69 109 PHE A CA 1
ATOM 835 C C . PHE A 1 109 ? 3.121 5.062 3.805 1.00 96.69 109 PHE A C 1
ATOM 837 O O . PHE A 1 109 ? 3.923 4.749 2.924 1.00 96.69 109 PHE A O 1
ATOM 844 N N . ILE A 1 110 ? 2.162 5.970 3.601 1.00 97.06 110 ILE A N 1
ATOM 845 C CA . ILE A 1 110 ? 1.948 6.621 2.303 1.00 97.06 110 ILE A CA 1
ATOM 846 C C . ILE A 1 110 ? 3.108 7.566 1.977 1.00 97.06 110 ILE A C 1
ATOM 848 O O . ILE A 1 110 ? 3.615 7.528 0.860 1.00 97.06 110 ILE A O 1
ATOM 852 N N . SER A 1 111 ? 3.569 8.377 2.936 1.00 96.50 111 SER A N 1
ATOM 853 C CA . SER A 1 111 ? 4.672 9.322 2.704 1.00 96.50 111 SER A CA 1
ATOM 854 C C . SER A 1 111 ? 5.973 8.600 2.365 1.00 96.50 111 SER A C 1
ATOM 856 O O . SER A 1 111 ? 6.645 8.994 1.420 1.00 96.50 111 SER A O 1
ATOM 858 N N . PHE A 1 112 ? 6.305 7.513 3.071 1.00 94.38 112 PHE A N 1
ATOM 859 C CA . PHE A 1 112 ? 7.467 6.685 2.733 1.00 94.38 112 PHE A CA 1
ATOM 860 C C . PHE A 1 112 ? 7.340 6.043 1.355 1.00 94.38 112 PHE A C 1
ATOM 862 O O . PHE A 1 112 ? 8.338 5.899 0.660 1.00 94.38 112 PHE A O 1
ATOM 869 N N . GLY A 1 113 ? 6.127 5.672 0.953 1.00 92.31 113 GLY A N 1
ATOM 870 C CA . GLY A 1 113 ? 5.866 5.134 -0.374 1.00 92.31 113 GLY A CA 1
ATOM 871 C C . GLY A 1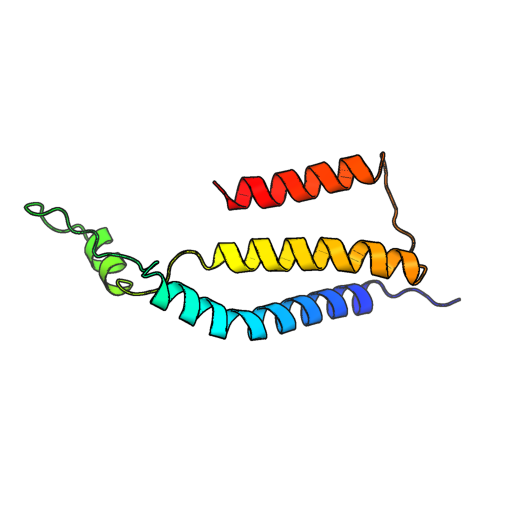 113 ? 6.002 6.146 -1.519 1.00 92.31 113 GLY A C 1
ATOM 872 O O . GLY A 1 113 ? 6.144 5.734 -2.669 1.00 92.31 113 GLY A O 1
ATOM 873 N N . LEU A 1 114 ? 5.936 7.446 -1.217 1.00 91.69 114 LEU A N 1
ATOM 874 C CA . LEU A 1 114 ? 6.068 8.539 -2.185 1.00 91.69 114 LEU A CA 1
ATOM 875 C C . LEU A 1 114 ? 7.501 9.089 -2.312 1.00 91.69 114 LEU A C 1
ATOM 877 O O . LEU A 1 114 ? 7.746 9.853 -3.248 1.00 91.69 114 LEU A O 1
ATOM 881 N N . LEU A 1 115 ? 8.406 8.741 -1.388 1.00 89.56 115 LEU A N 1
ATOM 882 C CA . LEU A 1 115 ? 9.837 9.089 -1.433 1.00 89.56 115 LEU A CA 1
ATOM 883 C C . LEU A 1 115 ? 10.581 8.289 -2.512 1.00 89.56 115 LEU A C 1
ATOM 885 O O . LEU A 1 115 ? 11.444 8.902 -3.180 1.00 89.56 115 LEU A O 1
#

Sequence (115 aa):
MFGSSILPLALGLVLFSFFITSVLVVPFIDLLYKMRLIRRKEAIKGAKKSLFDKLHDKKAGTPVGGGILLIAVVSLLFAVVLPAASFLGVIVQSSYKLNLELLVIFFTFISFGLL

Secondary structure (DSSP, 8-state):
-----HHHHHHHHHHHHHHHHHHHHHHHHHHHHHTT-B------TTS---HHHHHHHTTTT-B--HHHHHHHHHHHHHHHHHHHHHHTT-----SS-HHHHHHHHHHHHHHHHH-

Radius of gyration: 20.53 Å; chains: 1; bounding box: 50×30×53 Å